Protein AF-A0A954UQ09-F1 (afdb_monomer_lite)

Sequence (69 aa):
MRDRILIKDLLLRTIIGTNAEERVNKQDVLINIVLEADLTSAGESDAMEDTVNYRTITKQVIAMVEASE

Radius of gyration: 16.13 Å; chains: 1; bounding box: 36×18×41 Å

pLDDT: mean 86.74, std 9.49, range [56.19, 97.0]

Foldseek 3Di:
DWDKDKDFFPWAWAQDDDDPVSNPGTDIDTDIDIDTHHCVVCVVPVDPVSDDPVVVVSVVVRVVRHPHD

Structure (mmCIF, N/CA/C/O backbone):
data_AF-A0A954UQ09-F1
#
_entry.id   AF-A0A954UQ09-F1
#
loop_
_atom_site.group_PDB
_atom_site.id
_atom_site.type_symbol
_atom_site.label_atom_id
_atom_site.label_alt_id
_atom_site.label_comp_id
_atom_site.label_asym_id
_atom_site.label_entity_id
_atom_site.label_seq_id
_atom_site.pdbx_PDB_ins_code
_atom_site.Cartn_x
_atom_site.Cartn_y
_atom_site.Cartn_z
_atom_site.occupancy
_atom_site.B_iso_or_equiv
_atom_site.auth_seq_id
_atom_site.auth_comp_id
_atom_site.auth_asym_id
_atom_site.auth_atom_id
_atom_site.pdbx_PDB_model_num
ATOM 1 N N . MET A 1 1 ? 16.436 -14.678 -11.348 1.00 56.19 1 MET A N 1
ATOM 2 C CA . MET A 1 1 ? 16.088 -14.022 -10.068 1.00 56.19 1 MET A CA 1
ATOM 3 C C . MET A 1 1 ? 14.945 -13.080 -10.399 1.00 56.19 1 MET A C 1
ATOM 5 O O . MET A 1 1 ? 15.072 -12.416 -11.413 1.00 56.19 1 MET A O 1
ATOM 9 N N . ARG A 1 2 ? 13.807 -13.122 -9.694 1.00 73.75 2 ARG A N 1
ATOM 10 C CA . ARG A 1 2 ? 12.699 -12.189 -9.969 1.00 73.75 2 ARG A CA 1
ATOM 11 C C . ARG A 1 2 ? 12.953 -10.893 -9.216 1.00 73.75 2 ARG A C 1
ATOM 13 O O . ARG A 1 2 ? 13.331 -10.946 -8.041 1.00 73.75 2 ARG A O 1
ATOM 20 N N . ASP A 1 3 ? 12.750 -9.771 -9.884 1.00 85.06 3 ASP A N 1
ATOM 21 C CA . ASP A 1 3 ? 12.858 -8.466 -9.258 1.00 85.06 3 ASP A CA 1
ATOM 22 C C . ASP A 1 3 ? 11.647 -8.208 -8.365 1.00 85.06 3 ASP A C 1
ATOM 24 O O . ASP A 1 3 ? 10.602 -8.865 -8.461 1.00 85.06 3 ASP A O 1
ATOM 28 N N . ARG A 1 4 ? 11.808 -7.272 -7.426 1.00 88.88 4 ARG A N 1
ATOM 29 C CA . ARG A 1 4 ? 10.771 -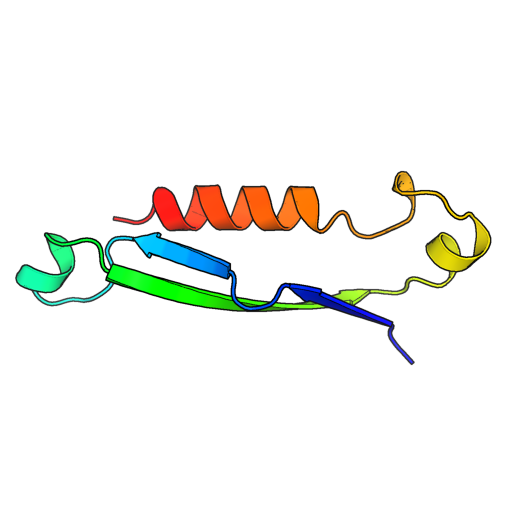6.961 -6.444 1.00 88.88 4 ARG A CA 1
ATOM 30 C C . ARG A 1 4 ? 10.570 -5.470 -6.310 1.00 88.88 4 ARG A C 1
ATOM 32 O O . ARG A 1 4 ? 11.528 -4.731 -6.096 1.00 88.88 4 ARG A O 1
ATOM 39 N N . ILE A 1 5 ? 9.310 -5.059 -6.314 1.00 88.75 5 ILE A N 1
ATOM 40 C CA . ILE A 1 5 ? 8.895 -3.712 -5.935 1.00 88.75 5 ILE A CA 1
ATOM 41 C C . ILE A 1 5 ? 8.309 -3.782 -4.529 1.00 88.75 5 ILE A C 1
ATOM 43 O O . ILE A 1 5 ? 7.465 -4.629 -4.232 1.00 88.75 5 ILE A O 1
ATOM 47 N N . LEU A 1 6 ? 8.783 -2.897 -3.654 1.00 92.75 6 LEU A N 1
ATOM 48 C CA . LEU A 1 6 ? 8.377 -2.836 -2.255 1.00 92.75 6 LEU A CA 1
ATOM 49 C C . LEU A 1 6 ? 7.596 -1.547 -2.014 1.00 92.75 6 LEU A C 1
ATOM 51 O O . LEU A 1 6 ? 8.160 -0.459 -2.118 1.00 92.75 6 LEU A O 1
ATOM 55 N N . ILE A 1 7 ? 6.324 -1.673 -1.647 1.00 93.38 7 ILE A N 1
ATOM 56 C CA . ILE A 1 7 ? 5.519 -0.563 -1.132 1.00 93.38 7 ILE A CA 1
ATOM 57 C C . ILE A 1 7 ? 5.502 -0.727 0.382 1.00 93.38 7 ILE A C 1
ATOM 59 O O . ILE A 1 7 ? 4.956 -1.708 0.891 1.00 93.38 7 ILE A O 1
ATOM 63 N N . LYS A 1 8 ? 6.155 0.196 1.087 1.00 95.12 8 LYS A N 1
ATOM 64 C CA . LYS A 1 8 ? 6.345 0.106 2.534 1.00 95.12 8 LYS A CA 1
ATOM 65 C C . LYS A 1 8 ? 5.469 1.099 3.273 1.00 95.12 8 LYS A C 1
ATOM 67 O O . LYS A 1 8 ? 5.280 2.215 2.796 1.00 95.12 8 LYS A O 1
ATOM 72 N N . ASP A 1 9 ? 5.001 0.671 4.439 1.00 96.50 9 ASP A N 1
ATOM 73 C CA . ASP A 1 9 ? 4.363 1.514 5.449 1.00 96.50 9 ASP A CA 1
ATOM 74 C C . ASP A 1 9 ? 3.199 2.366 4.911 1.00 96.50 9 ASP A C 1
ATOM 76 O O . ASP A 1 9 ? 3.041 3.540 5.252 1.00 96.50 9 ASP A O 1
ATOM 80 N N . LEU A 1 10 ? 2.356 1.764 4.065 1.00 95.56 10 LEU A N 1
ATOM 81 C CA . LEU A 1 10 ? 1.135 2.399 3.578 1.00 95.56 10 LEU A CA 1
ATOM 82 C C . LEU A 1 10 ? 0.108 2.445 4.715 1.00 95.56 10 LEU A C 1
ATOM 84 O O . LEU A 1 10 ? -0.577 1.460 4.985 1.00 95.56 10 LEU A O 1
ATOM 88 N N . LEU A 1 11 ? 0.037 3.591 5.389 1.00 96.56 11 LEU A N 1
ATOM 89 C CA . LEU A 1 11 ? -0.882 3.846 6.494 1.00 96.56 11 LEU A CA 1
ATOM 90 C C . LEU A 1 11 ? -2.238 4.339 5.976 1.00 96.56 11 LEU A C 1
ATOM 92 O O . LEU A 1 11 ? -2.312 5.390 5.341 1.00 96.56 11 LEU A O 1
ATOM 96 N N . LEU A 1 12 ? -3.305 3.601 6.277 1.00 95.81 12 LEU A N 1
ATOM 97 C CA . LEU A 1 12 ? -4.684 3.912 5.887 1.00 95.81 12 LEU A CA 1
ATOM 98 C C . LEU A 1 12 ? -5.631 3.769 7.075 1.00 95.81 12 LEU A C 1
ATOM 100 O O . LEU A 1 12 ? -5.281 3.143 8.071 1.00 95.81 12 LEU A O 1
ATOM 104 N N . ARG A 1 13 ? -6.842 4.332 6.969 1.00 94.00 13 ARG A N 1
ATOM 105 C CA . ARG A 1 13 ? -7.876 4.194 8.005 1.00 94.00 13 ARG A CA 1
ATOM 106 C C . ARG A 1 13 ? -9.115 3.509 7.458 1.00 94.00 13 ARG A C 1
ATOM 108 O O . ARG A 1 13 ? -9.724 4.013 6.515 1.00 94.00 13 ARG A O 1
ATOM 115 N N . THR A 1 14 ? -9.532 2.415 8.083 1.00 95.00 14 THR A N 1
ATOM 116 C CA . THR A 1 14 ? -10.730 1.672 7.669 1.00 95.00 14 THR A CA 1
ATOM 117 C C . THR A 1 14 ? -11.452 1.032 8.851 1.00 95.00 14 THR A C 1
ATOM 119 O O . THR A 1 14 ? -10.917 0.992 9.958 1.00 95.00 14 THR A O 1
ATOM 122 N N . ILE A 1 15 ? -12.683 0.575 8.631 1.00 92.94 15 ILE A N 1
ATOM 123 C CA . ILE A 1 15 ? -13.430 -0.222 9.601 1.00 92.94 15 ILE A CA 1
ATOM 124 C C . ILE A 1 15 ? -12.980 -1.680 9.462 1.00 92.94 15 ILE A C 1
ATOM 126 O O . ILE A 1 15 ? -13.046 -2.265 8.382 1.00 92.94 15 ILE A O 1
ATOM 130 N N . ILE A 1 16 ? -12.488 -2.271 10.550 1.00 90.31 16 ILE A N 1
ATOM 131 C CA . ILE A 1 16 ? -12.003 -3.653 10.568 1.00 90.31 16 ILE A CA 1
ATOM 132 C C . ILE A 1 16 ? -12.245 -4.278 11.939 1.00 90.31 16 ILE A C 1
ATOM 134 O O . ILE A 1 16 ? -11.955 -3.670 12.963 1.00 90.31 16 ILE A O 1
ATOM 138 N N . GLY A 1 17 ? -12.771 -5.501 11.955 1.00 88.12 17 GLY A N 1
ATOM 139 C CA . GLY A 1 17 ? -13.105 -6.222 13.183 1.00 88.12 17 GLY A CA 1
ATOM 140 C C . GLY A 1 17 ? -14.545 -6.728 13.198 1.00 88.12 17 GLY A C 1
ATOM 141 O O . GLY A 1 17 ? -15.319 -6.483 12.271 1.00 88.12 17 GLY A O 1
ATOM 142 N N . THR A 1 18 ? -14.888 -7.484 14.236 1.00 89.06 18 THR A N 1
ATOM 143 C CA . THR A 1 18 ? -16.193 -8.149 14.391 1.00 89.06 18 THR A CA 1
ATOM 144 C C . THR A 1 18 ? -17.015 -7.592 15.548 1.00 89.06 18 THR A C 1
ATOM 146 O O . THR A 1 18 ? -18.223 -7.819 15.600 1.00 89.06 18 THR A O 1
ATOM 149 N N . ASN A 1 19 ? -16.392 -6.876 16.483 1.00 90.25 19 ASN A N 1
ATOM 150 C CA . ASN A 1 19 ? -17.075 -6.318 17.644 1.00 90.25 19 ASN A CA 1
ATOM 151 C C . ASN A 1 19 ? -17.829 -5.035 17.270 1.00 90.25 19 ASN A C 1
ATOM 153 O O . ASN A 1 19 ? -17.419 -4.292 16.383 1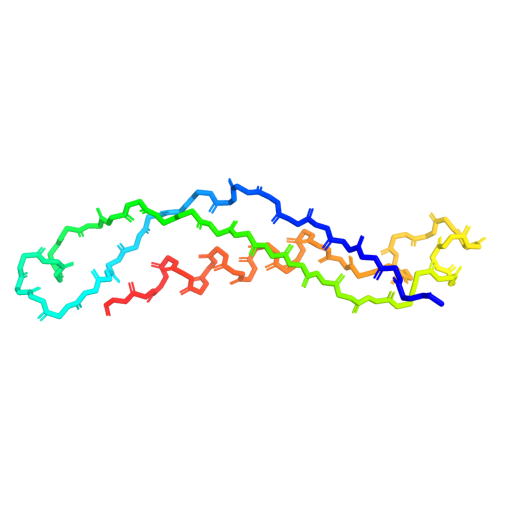.00 90.25 19 ASN A O 1
ATOM 157 N N . ALA A 1 20 ? -18.922 -4.734 17.976 1.00 88.25 20 ALA A N 1
ATOM 158 C CA . ALA A 1 20 ? -19.763 -3.574 17.663 1.00 88.25 20 ALA A CA 1
ATOM 159 C C . ALA A 1 20 ? -18.987 -2.242 17.678 1.00 88.25 20 ALA A C 1
ATOM 161 O O . ALA A 1 20 ? -19.232 -1.383 16.840 1.00 88.25 20 ALA A O 1
ATOM 162 N N . GLU A 1 21 ? -18.023 -2.088 18.588 1.00 86.25 21 GLU A N 1
ATOM 163 C CA . GLU A 1 21 ? -17.170 -0.896 18.675 1.00 86.25 21 GLU A CA 1
ATOM 164 C C . GLU A 1 21 ? -16.200 -0.774 17.486 1.00 86.25 21 GLU A C 1
ATOM 166 O O . GLU A 1 21 ? -16.016 0.315 16.937 1.00 86.25 21 GLU A O 1
ATOM 171 N N . GLU A 1 22 ? -15.643 -1.902 17.034 1.00 86.31 22 GLU A N 1
ATOM 172 C CA . GLU A 1 22 ? -14.732 -1.983 15.882 1.00 86.31 22 GLU A CA 1
ATOM 173 C C . GLU A 1 22 ? -15.437 -1.626 14.570 1.00 86.31 22 GLU A C 1
ATOM 175 O O . GLU A 1 22 ? -14.797 -1.113 13.659 1.00 86.31 22 GLU A O 1
ATOM 180 N N . ARG A 1 23 ? -16.755 -1.862 14.493 1.00 89.06 23 ARG A N 1
ATOM 181 C CA . ARG A 1 23 ? -17.613 -1.538 13.342 1.00 89.06 23 ARG A CA 1
ATOM 182 C C . ARG A 1 23 ? -18.051 -0.068 13.287 1.00 89.06 23 ARG A C 1
ATOM 184 O O . ARG A 1 23 ? -18.639 0.342 12.292 1.00 89.06 23 ARG A O 1
ATOM 191 N N . VAL A 1 24 ? -17.790 0.718 14.336 1.00 89.12 24 VAL A N 1
ATOM 192 C CA . VAL A 1 24 ? -18.153 2.147 14.412 1.00 89.12 24 VAL A CA 1
ATOM 193 C C . VAL A 1 24 ? -16.947 3.049 14.158 1.00 89.12 24 VAL A C 1
ATOM 195 O O . VAL A 1 24 ? -17.067 4.064 13.472 1.00 89.12 24 VAL A O 1
ATOM 198 N N . ASN A 1 25 ? -15.781 2.697 14.700 1.00 90.62 25 ASN A N 1
ATOM 199 C CA . ASN A 1 25 ? -14.596 3.549 14.654 1.00 90.62 25 ASN A CA 1
ATOM 200 C C . ASN A 1 25 ? -13.579 3.051 13.624 1.00 90.62 25 ASN A C 1
ATOM 202 O O . ASN A 1 25 ? -13.149 1.900 13.671 1.00 90.62 25 ASN A O 1
ATOM 206 N N . LYS A 1 26 ? -13.135 3.944 12.726 1.00 93.00 26 LYS A N 1
ATOM 207 C CA . LYS A 1 26 ? -12.033 3.640 11.802 1.00 93.00 26 LYS A CA 1
ATOM 208 C C . LYS A 1 26 ? -10.731 3.453 12.576 1.00 93.00 26 LYS A C 1
ATOM 210 O O . LYS A 1 26 ? -10.404 4.258 13.448 1.00 93.00 26 LYS A O 1
ATOM 215 N N . GLN A 1 27 ? -9.975 2.433 12.199 1.00 93.69 27 GLN A N 1
ATOM 216 C CA . GLN A 1 27 ? -8.696 2.066 12.793 1.00 93.69 27 GLN A CA 1
ATOM 217 C C . GLN A 1 27 ? -7.560 2.266 11.794 1.00 93.69 27 GLN A C 1
ATOM 219 O O . GLN A 1 27 ? -7.763 2.174 10.582 1.00 93.69 27 GLN A O 1
ATOM 224 N N . ASP A 1 28 ? -6.370 2.540 12.321 1.00 95.56 28 ASP A N 1
ATOM 225 C CA . ASP A 1 28 ? -5.149 2.670 11.533 1.00 95.56 28 ASP A CA 1
ATOM 226 C C . ASP A 1 28 ? -4.652 1.289 11.096 1.00 95.56 28 ASP A C 1
ATOM 228 O O . ASP A 1 28 ? -4.434 0.399 11.916 1.00 95.56 28 ASP A O 1
ATOM 232 N N . VAL A 1 29 ? -4.450 1.119 9.793 1.00 95.06 29 VAL A N 1
ATOM 233 C CA . VAL A 1 29 ? -3.948 -0.105 9.174 1.00 95.06 29 VAL A CA 1
ATOM 234 C C . VAL A 1 29 ? -2.667 0.224 8.423 1.00 95.06 29 VAL A C 1
ATOM 236 O O . VAL A 1 29 ? -2.658 1.071 7.530 1.00 95.06 29 VAL A O 1
ATOM 239 N N . LEU A 1 30 ? -1.583 -0.464 8.783 1.00 97.00 30 LEU A N 1
ATOM 240 C CA . LEU A 1 30 ? -0.285 -0.349 8.128 1.00 97.00 30 LEU A CA 1
ATOM 241 C C . LEU A 1 30 ? -0.096 -1.513 7.151 1.00 97.00 30 LEU A C 1
ATOM 243 O O . LEU A 1 30 ? -0.004 -2.669 7.564 1.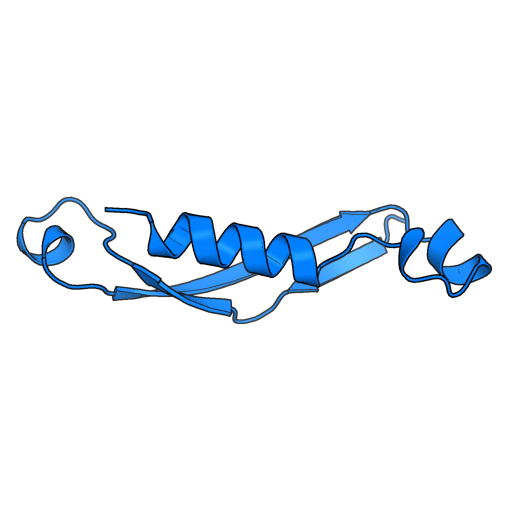00 97.00 30 LEU A O 1
ATOM 247 N N . ILE A 1 31 ? -0.026 -1.209 5.858 1.00 96.25 31 ILE A N 1
ATOM 248 C CA . ILE A 1 31 ? 0.067 -2.208 4.792 1.00 96.25 31 ILE A CA 1
ATOM 249 C C . ILE A 1 31 ? 1.469 -2.185 4.178 1.00 96.25 31 ILE A C 1
ATOM 251 O O . ILE A 1 31 ? 1.981 -1.139 3.782 1.00 96.25 31 ILE A O 1
ATOM 255 N N . ASN A 1 32 ? 2.076 -3.365 4.061 1.00 96.50 32 ASN A N 1
ATOM 256 C CA . ASN A 1 32 ? 3.334 -3.586 3.354 1.00 96.50 32 ASN A CA 1
ATOM 257 C C . ASN A 1 32 ? 3.086 -4.553 2.189 1.00 96.50 32 ASN A C 1
ATOM 259 O O . ASN A 1 32 ? 2.544 -5.638 2.397 1.00 96.50 32 ASN A O 1
ATOM 263 N N . ILE A 1 33 ? 3.473 -4.166 0.972 1.00 94.81 33 ILE A N 1
ATOM 264 C CA . ILE A 1 33 ? 3.215 -4.933 -0.255 1.00 94.81 33 ILE A CA 1
ATOM 265 C C . ILE A 1 33 ? 4.541 -5.262 -0.934 1.00 94.81 33 ILE A C 1
ATOM 267 O O . ILE A 1 33 ? 5.382 -4.387 -1.152 1.00 94.81 33 ILE A O 1
ATOM 271 N N . VAL A 1 34 ? 4.700 -6.532 -1.302 1.00 93.69 34 VAL A N 1
ATOM 272 C CA . VAL A 1 34 ? 5.808 -7.028 -2.121 1.00 93.69 34 VAL A CA 1
ATOM 273 C C . VAL A 1 34 ? 5.232 -7.501 -3.445 1.00 93.69 34 VAL A C 1
ATOM 275 O O . VAL A 1 34 ? 4.418 -8.421 -3.472 1.00 93.69 34 VAL A O 1
ATOM 278 N N . LEU A 1 35 ? 5.647 -6.867 -4.536 1.00 90.12 35 LEU A N 1
ATOM 279 C CA . LEU A 1 35 ? 5.285 -7.270 -5.889 1.00 90.12 35 LEU A CA 1
ATOM 280 C C . LEU A 1 35 ? 6.491 -7.956 -6.516 1.00 90.12 35 LEU A C 1
ATOM 282 O O . LEU A 1 35 ? 7.548 -7.338 -6.631 1.00 90.12 35 LEU A O 1
ATOM 286 N N . GLU A 1 36 ? 6.336 -9.214 -6.913 1.00 89.25 36 GLU A N 1
ATOM 287 C CA . GLU A 1 36 ? 7.337 -9.916 -7.713 1.00 89.25 36 GLU A CA 1
ATOM 288 C C . GLU A 1 36 ? 7.011 -9.735 -9.193 1.00 89.25 36 GLU A C 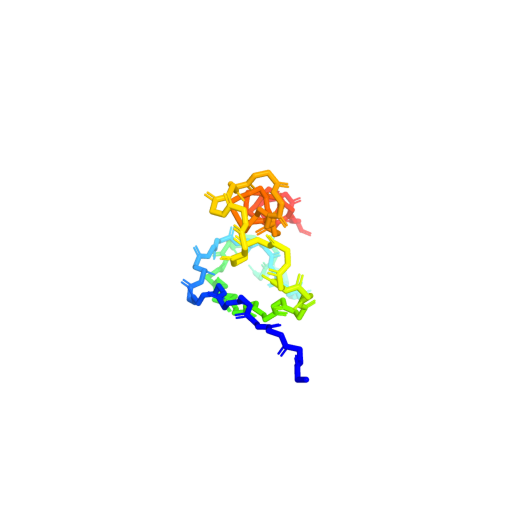1
ATOM 290 O O . GLU A 1 36 ? 5.921 -10.095 -9.640 1.00 89.25 36 GLU A O 1
ATOM 295 N N . ALA A 1 37 ? 7.954 -9.182 -9.948 1.00 83.81 37 ALA A N 1
ATOM 296 C CA . ALA A 1 37 ? 7.805 -8.946 -11.376 1.00 83.81 37 ALA A CA 1
ATOM 297 C C . ALA A 1 37 ? 9.139 -9.177 -12.088 1.00 83.81 37 ALA A C 1
ATOM 299 O O . ALA A 1 37 ? 10.206 -9.078 -11.486 1.00 83.81 37 ALA A O 1
ATOM 300 N N . ASP A 1 38 ? 9.071 -9.509 -13.371 1.00 82.62 38 ASP A N 1
ATOM 301 C CA . ASP A 1 38 ? 10.243 -9.446 -14.235 1.00 82.62 38 ASP A CA 1
ATOM 302 C C . ASP A 1 38 ? 10.416 -7.990 -14.680 1.00 82.62 38 ASP A C 1
ATOM 304 O O . ASP A 1 38 ? 9.550 -7.462 -15.377 1.00 82.62 38 ASP A O 1
ATOM 308 N N . LEU A 1 39 ? 11.474 -7.319 -14.214 1.00 80.38 39 LEU A N 1
ATOM 309 C CA . LEU A 1 39 ? 11.759 -5.926 -14.566 1.00 80.38 39 LEU A CA 1
ATOM 310 C C . LEU A 1 39 ? 12.898 -5.818 -15.585 1.00 80.38 39 LEU A C 1
ATOM 312 O O . LEU A 1 39 ? 13.384 -4.714 -15.824 1.00 80.38 39 LEU A O 1
ATOM 316 N N . THR A 1 40 ? 13.295 -6.930 -16.215 1.00 80.25 40 THR A N 1
ATOM 317 C CA . THR A 1 40 ? 14.377 -6.947 -17.210 1.00 80.25 40 THR A CA 1
ATOM 318 C C . THR A 1 40 ? 14.090 -5.957 -18.342 1.00 80.25 40 THR A C 1
ATOM 320 O O . THR A 1 40 ? 14.910 -5.084 -18.610 1.00 80.25 40 THR A O 1
ATOM 323 N N . SER A 1 41 ? 12.890 -6.008 -18.931 1.00 74.81 41 SER A N 1
ATOM 324 C CA . SER A 1 41 ? 12.497 -5.099 -20.018 1.00 74.81 41 SER A CA 1
ATOM 325 C C . SER A 1 41 ? 12.458 -3.633 -19.585 1.00 74.81 41 SER A C 1
ATOM 327 O O . SER A 1 41 ? 12.917 -2.767 -20.320 1.00 74.81 41 SER A O 1
ATOM 329 N N . ALA A 1 42 ? 11.961 -3.354 -18.376 1.00 75.00 42 ALA A N 1
ATOM 330 C CA . ALA A 1 42 ? 11.916 -2.000 -17.826 1.00 75.00 42 ALA A CA 1
ATOM 331 C C . ALA A 1 42 ? 13.321 -1.424 -17.578 1.00 75.00 42 ALA A C 1
ATOM 333 O O . ALA A 1 42 ? 13.540 -0.228 -17.757 1.00 75.00 42 ALA A O 1
ATOM 334 N N . GLY A 1 43 ? 14.275 -2.268 -17.168 1.00 73.50 43 GLY A N 1
ATOM 335 C CA . GLY A 1 43 ? 15.673 -1.877 -16.997 1.00 73.50 43 GLY A CA 1
ATOM 336 C C . GLY A 1 43 ? 16.384 -1.576 -18.318 1.00 73.50 43 GLY A C 1
ATOM 337 O O . GLY A 1 43 ? 17.300 -0.758 -18.337 1.00 73.50 43 GLY A O 1
ATOM 338 N N . GLU A 1 44 ? 15.964 -2.212 -19.415 1.00 77.56 44 GLU A N 1
ATOM 339 C CA . GLU A 1 44 ? 16.512 -1.977 -20.756 1.00 77.56 44 GLU A CA 1
ATOM 340 C C . GLU A 1 44 ? 15.892 -0.759 -21.454 1.00 77.56 44 GLU A C 1
ATOM 342 O O . GLU A 1 44 ? 16.602 -0.036 -22.155 1.00 77.56 44 GLU A O 1
ATOM 347 N N . SER A 1 45 ? 14.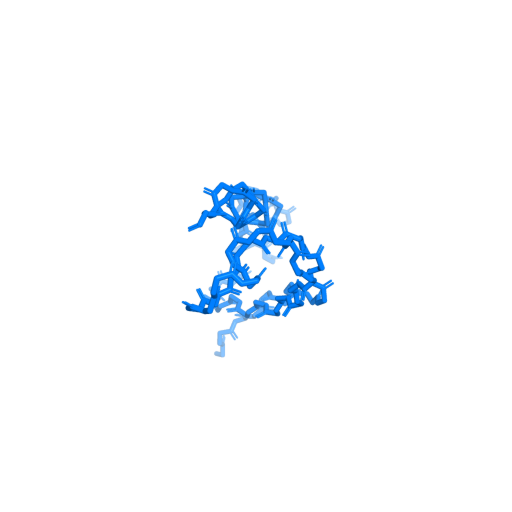588 -0.521 -21.280 1.00 79.62 45 SER A N 1
ATOM 348 C CA . SER A 1 45 ? 13.877 0.559 -21.971 1.00 79.62 45 SER A CA 1
ATOM 349 C C . SER A 1 45 ? 13.886 1.902 -21.236 1.00 79.62 45 SER A C 1
ATOM 351 O O . SER A 1 45 ? 13.637 2.926 -21.872 1.00 79.62 45 SER A O 1
ATOM 353 N N . ASP A 1 46 ? 14.146 1.912 -19.921 1.00 69.75 46 ASP A N 1
ATOM 354 C CA . ASP A 1 46 ? 13.975 3.074 -19.022 1.00 69.75 46 ASP A CA 1
ATOM 355 C C . ASP A 1 46 ? 12.558 3.694 -19.091 1.00 69.75 46 ASP A C 1
ATOM 357 O O . ASP A 1 46 ? 12.315 4.834 -18.691 1.00 69.75 46 ASP A O 1
ATOM 361 N N . ALA A 1 47 ? 11.589 2.934 -19.611 1.00 70.06 47 ALA A N 1
ATOM 362 C CA . ALA A 1 47 ? 10.222 3.375 -19.824 1.00 70.06 47 ALA A CA 1
ATOM 363 C C . ALA A 1 47 ? 9.334 2.969 -18.641 1.00 70.06 47 ALA A C 1
ATOM 365 O O . ALA A 1 47 ? 9.284 1.806 -18.228 1.00 70.06 47 ALA A O 1
ATOM 366 N N . MET A 1 48 ? 8.570 3.924 -18.101 1.00 66.69 48 MET A N 1
ATOM 367 C CA . MET A 1 48 ? 7.614 3.633 -17.025 1.00 66.69 48 MET A CA 1
ATOM 368 C C . MET A 1 48 ? 6.411 2.806 -17.507 1.00 66.69 48 MET A C 1
ATOM 370 O O . MET A 1 48 ? 5.695 2.252 -16.673 1.00 66.69 48 MET A O 1
ATOM 374 N N . GLU A 1 49 ? 6.152 2.725 -18.816 1.00 68.56 49 GLU A N 1
ATOM 375 C CA . GLU A 1 49 ? 5.092 1.869 -19.359 1.00 68.56 49 GLU A CA 1
ATOM 376 C C . GLU A 1 49 ? 5.442 0.375 -19.290 1.00 68.56 49 GLU A C 1
ATOM 378 O O . GLU A 1 49 ? 4.538 -0.451 -19.161 1.00 68.56 49 GLU A O 1
ATOM 383 N N . ASP A 1 50 ? 6.735 0.038 -19.308 1.00 62.59 50 ASP A N 1
ATOM 384 C CA . ASP A 1 50 ? 7.230 -1.344 -19.289 1.00 62.59 50 ASP A CA 1
ATOM 385 C C . ASP A 1 50 ? 7.425 -1.892 -17.866 1.00 62.59 50 ASP A C 1
ATOM 387 O O . ASP A 1 50 ? 7.737 -3.069 -17.678 1.00 62.59 50 ASP A O 1
ATOM 391 N N . THR A 1 51 ? 7.232 -1.050 -16.843 1.00 69.06 51 THR A N 1
ATOM 392 C CA . THR A 1 51 ? 7.322 -1.441 -15.432 1.00 69.06 51 THR A CA 1
ATOM 393 C C . THR A 1 51 ? 5.947 -1.636 -14.800 1.00 69.06 51 THR A C 1
ATOM 395 O O . THR A 1 51 ? 4.933 -1.069 -15.213 1.00 69.06 51 THR A O 1
ATOM 398 N N . VAL A 1 52 ? 5.897 -2.419 -13.722 1.00 75.06 52 VAL A N 1
ATOM 399 C CA . VAL A 1 52 ? 4.687 -2.531 -12.906 1.00 75.06 52 VAL A CA 1
ATOM 400 C C . VAL A 1 52 ? 4.419 -1.184 -12.235 1.00 75.06 52 VAL A C 1
ATOM 402 O O . VAL A 1 52 ? 5.169 -0.732 -11.366 1.00 75.06 52 VAL A O 1
ATOM 405 N N . ASN A 1 53 ? 3.317 -0.538 -12.622 1.00 83.50 53 ASN A N 1
ATOM 406 C CA . ASN A 1 53 ? 2.951 0.783 -12.125 1.00 83.50 53 ASN A CA 1
ATOM 407 C C . ASN A 1 53 ? 2.447 0.721 -10.672 1.00 83.50 53 ASN A C 1
ATOM 409 O O . ASN A 1 53 ? 1.245 0.682 -10.387 1.00 83.50 53 ASN A O 1
ATOM 413 N N . TYR A 1 54 ? 3.395 0.756 -9.739 1.00 83.81 54 TYR A N 1
ATOM 414 C CA . TYR A 1 54 ? 3.143 0.766 -8.302 1.00 83.81 54 TYR A CA 1
ATOM 415 C C . TYR A 1 54 ? 2.244 1.929 -7.866 1.00 83.81 54 TYR A C 1
ATOM 417 O O . TYR A 1 54 ? 1.474 1.765 -6.930 1.00 83.81 54 TYR A O 1
ATOM 425 N N . ARG A 1 55 ? 2.253 3.081 -8.555 1.00 86.94 55 ARG A N 1
ATOM 426 C CA . ARG A 1 55 ? 1.341 4.198 -8.246 1.00 86.94 55 ARG A CA 1
ATOM 427 C C . ARG A 1 55 ? -0.114 3.800 -8.479 1.00 86.94 55 ARG A C 1
ATOM 429 O O . ARG A 1 55 ? -0.967 4.108 -7.647 1.00 86.94 55 ARG A O 1
ATOM 436 N N . THR A 1 56 ? -0.403 3.153 -9.604 1.00 89.88 56 THR A N 1
ATOM 437 C CA . THR A 1 56 ? -1.755 2.676 -9.921 1.00 89.88 56 THR A CA 1
ATOM 438 C C . THR A 1 56 ? -2.205 1.631 -8.906 1.00 89.88 56 THR A C 1
ATOM 440 O O . THR A 1 56 ? -3.308 1.744 -8.375 1.00 89.88 56 THR A O 1
ATOM 443 N N . ILE A 1 57 ? -1.331 0.681 -8.567 1.00 90.94 57 ILE A N 1
ATOM 444 C CA . ILE A 1 57 ? -1.617 -0.355 -7.566 1.00 90.94 57 ILE A CA 1
ATOM 445 C C . ILE A 1 57 ? -1.884 0.270 -6.194 1.00 90.94 57 ILE A C 1
ATOM 447 O O . ILE A 1 57 ? -2.910 -0.018 -5.587 1.00 90.94 57 ILE A O 1
ATOM 451 N N . THR A 1 58 ? -1.031 1.186 -5.724 1.00 92.94 58 THR A N 1
ATOM 452 C CA . THR A 1 58 ? -1.236 1.874 -4.442 1.00 92.94 58 THR A CA 1
ATOM 453 C C . THR A 1 58 ? -2.580 2.599 -4.410 1.00 92.94 58 THR A C 1
ATOM 455 O O . THR A 1 58 ? -3.303 2.486 -3.428 1.00 92.94 58 THR A O 1
ATOM 458 N N . LYS A 1 59 ? -2.970 3.295 -5.488 1.00 94.00 59 LYS A N 1
ATOM 459 C CA . LYS A 1 59 ? -4.282 3.962 -5.565 1.00 94.00 59 LYS A CA 1
ATOM 460 C C . LYS A 1 59 ? -5.454 2.983 -5.494 1.00 94.00 59 LYS A C 1
ATOM 462 O O . LYS A 1 59 ? -6.443 3.283 -4.834 1.00 94.00 59 LYS A O 1
ATOM 467 N N . GLN A 1 60 ? -5.348 1.836 -6.162 1.00 94.25 60 GLN A N 1
ATOM 468 C CA . GLN A 1 60 ? -6.375 0.793 -6.101 1.00 94.25 60 GLN A CA 1
ATOM 469 C C . GLN A 1 60 ? -6.498 0.212 -4.690 1.00 94.25 60 GLN A C 1
ATOM 471 O O . GLN A 1 60 ? -7.611 0.059 -4.196 1.00 94.25 60 GLN A O 1
ATOM 476 N N . VAL A 1 61 ? -5.369 -0.042 -4.019 1.00 94.31 61 VAL A N 1
ATOM 477 C CA . VAL A 1 61 ? -5.351 -0.518 -2.628 1.00 94.31 61 VAL A CA 1
ATOM 478 C C . VAL A 1 61 ? -5.983 0.507 -1.691 1.00 94.31 61 VAL A C 1
ATOM 480 O O . VAL A 1 61 ? -6.833 0.132 -0.893 1.00 94.31 61 VAL A O 1
ATOM 483 N N . ILE A 1 62 ? -5.632 1.792 -1.820 1.00 94.19 62 ILE A N 1
ATOM 484 C CA . ILE A 1 62 ? -6.237 2.872 -1.025 1.00 94.19 62 ILE A CA 1
ATOM 485 C C . ILE A 1 62 ? -7.757 2.869 -1.189 1.00 94.19 62 ILE A C 1
ATOM 487 O O . ILE A 1 62 ? -8.473 2.771 -0.198 1.00 94.1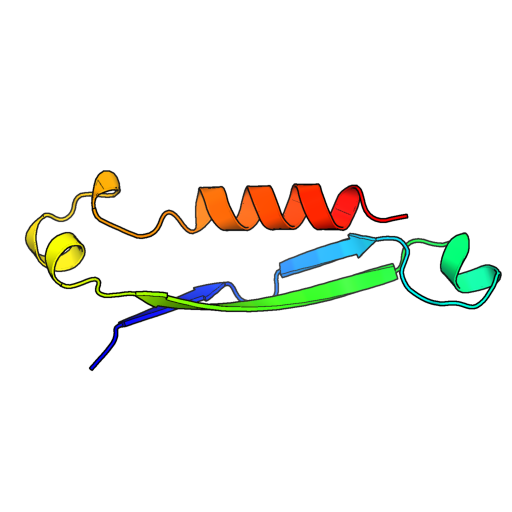9 62 ILE A O 1
ATOM 491 N N . ALA A 1 63 ? -8.244 2.909 -2.432 1.00 95.31 63 ALA A N 1
ATOM 492 C CA . ALA A 1 63 ? -9.676 2.958 -2.711 1.00 95.31 63 ALA A CA 1
ATOM 493 C C . ALA A 1 63 ? -10.420 1.731 -2.162 1.00 95.31 63 ALA A C 1
ATOM 495 O O . ALA A 1 63 ? -11.497 1.864 -1.589 1.00 95.31 63 ALA A O 1
ATOM 496 N N . MET A 1 64 ? -9.835 0.540 -2.308 1.00 94.56 64 MET A N 1
ATOM 497 C CA . MET A 1 64 ? -10.409 -0.699 -1.786 1.00 94.56 64 MET A CA 1
ATOM 498 C C . MET A 1 64 ? -10.485 -0.693 -0.254 1.00 94.56 64 MET A C 1
ATOM 500 O O . MET A 1 64 ? -11.499 -1.088 0.311 1.00 94.56 64 MET A O 1
ATOM 504 N N . VAL A 1 65 ? -9.423 -0.243 0.418 1.00 94.12 65 VAL A N 1
ATOM 505 C CA . VAL A 1 65 ? -9.350 -0.212 1.885 1.00 94.12 65 VAL A CA 1
ATOM 506 C C . VAL A 1 65 ? -10.293 0.843 2.458 1.00 94.12 65 VAL A C 1
ATOM 508 O O . VAL A 1 65 ? -11.000 0.564 3.421 1.00 94.12 65 VAL A O 1
ATOM 511 N N . GLU A 1 66 ? -10.351 2.037 1.871 1.00 90.94 66 GLU A N 1
ATOM 512 C CA . GLU A 1 66 ? -11.227 3.119 2.340 1.00 90.94 66 GLU A CA 1
ATOM 513 C C . GLU A 1 66 ? -12.719 2.834 2.124 1.00 90.94 66 GLU A C 1
ATOM 515 O O . GLU A 1 66 ? -13.543 3.372 2.865 1.00 90.94 66 GLU A O 1
ATOM 520 N N . ALA A 1 67 ? -13.056 1.992 1.141 1.00 92.75 67 ALA A N 1
ATOM 521 C CA . ALA A 1 67 ? -14.419 1.541 0.861 1.00 92.75 67 ALA A CA 1
ATOM 522 C C . ALA A 1 67 ? -14.858 0.324 1.698 1.00 92.75 67 ALA A C 1
ATOM 524 O O . ALA A 1 67 ? -16.003 -0.107 1.581 1.00 92.75 67 ALA A O 1
ATOM 525 N N . SER A 1 68 ? -13.964 -0.255 2.504 1.00 86.00 68 SER A N 1
ATOM 526 C CA . SER A 1 68 ? -14.304 -1.367 3.394 1.00 86.00 68 SER A CA 1
ATOM 527 C C . SER A 1 68 ? -15.115 -0.865 4.593 1.00 86.00 68 SER A C 1
ATOM 529 O O . SER A 1 68 ? -14.710 0.083 5.269 1.00 86.00 68 SER A O 1
ATOM 531 N N . GLU A 1 69 ? -16.240 -1.532 4.860 1.00 74.88 69 GLU A N 1
ATOM 532 C CA . GLU A 1 69 ? -17.161 -1.240 5.968 1.00 74.88 69 GLU A CA 1
ATOM 533 C C . GLU A 1 69 ? -17.276 -2.395 6.944 1.00 74.88 69 GLU A C 1
ATOM 535 O O . GLU A 1 69 ? -17.388 -3.583 6.546 1.00 74.88 69 GLU A O 1
#

Secondary structure (DSSP, 8-state):
--EEEEEEEEEEEE---SSTTTTTS-EEEEEEEEEEE--HHHHHH--TTSS--HHHHHHHHHHHHHT--